Protein AF-0000000068768565 (afdb_homodimer)

Organism: NCBI:txid1432552

Sequence (164 aa):
MKFRTLRKKIRDNQKRVLLLDNLSDYIKPGMSVEAIQGIIASMKSDYEDRVDDYIIKNAELSKERRDISKKLKVMGEAKVEGMKFRTLRKKIRDNQKRVLLLDNLSDYIKPGMSVEAIQGIIASMKSDYEDRVDDYIIKNAELSKERRDISKKLKVMGEAKVEG

Solvent-accessible surface area (backbone atoms only — not comparable to full-atom values): 8876 Å² total; per-residue (Å²): 135,54,70,70,55,40,52,50,50,32,52,55,28,49,51,51,32,50,50,45,51,55,53,51,72,72,61,54,89,87,51,49,53,68,57,51,51,48,52,51,50,51,55,32,48,53,32,52,51,49,30,51,51,38,52,54,52,48,54,52,50,53,50,52,51,51,51,52,53,52,55,53,52,56,52,55,55,50,56,71,74,93,135,55,69,71,55,42,53,51,50,32,52,56,27,49,51,51,32,51,52,47,51,55,54,51,71,72,61,55,90,87,51,48,53,68,57,52,51,48,52,51,49,51,53,33,48,53,31,51,50,48,30,51,51,37,51,52,52,46,52,53,51,54,49,51,52,50,51,51,53,52,53,51,52,55,50,55,54,49,58,72,74,99

Foldseek 3Di:
DDPVVVVVVVVVVVVVVVVVVVLVVPDDPPDDPVVSVVSVVVVVVVVVVVVVVVVVVVVVVVVVVVVVVVVVVVVVVVVVVD/DDPVVVVVVVVVVVVVVVVVVVLVVPDDPPDDPVVSVVSVVVVVVVVVVVVVVVVVVVVVVVVVVVVVVVVVVVVVVVVVVD

Radius of gyration: 25.04 Å; Cα contacts (8 Å, |Δi|>4): 98; chains: 2; bounding box: 43×76×59 Å

Structure (mmCIF, N/CA/C/O backbone):
data_AF-0000000068768565-model_v1
#
loop_
_entity.id
_entity.type
_entity.pdbx_description
1 polymer 'UPF0265 protein YeeX'
#
loop_
_atom_site.group_PDB
_atom_site.id
_atom_site.type_symbol
_atom_site.label_atom_id
_atom_site.label_alt_id
_atom_site.label_comp_id
_atom_site.label_asym_id
_atom_site.label_entity_id
_atom_site.label_seq_id
_atom_site.pdbx_PDB_ins_code
_atom_site.Cartn_x
_atom_site.Cartn_y
_atom_site.Cartn_z
_atom_site.occupancy
_atom_site.B_iso_or_equiv
_atom_site.auth_seq_id
_atom_site.auth_comp_id
_atom_site.auth_asym_id
_atom_site.auth_atom_id
_atom_site.pdbx_PDB_model_num
ATOM 1 N N . MET A 1 1 ? -16.547 12.227 0.038 1 80.62 1 MET A N 1
ATOM 2 C CA . MET A 1 1 ? -15.148 11.945 0.355 1 80.62 1 MET A CA 1
ATOM 3 C C . MET A 1 1 ? -14.266 13.164 0.113 1 80.62 1 MET A C 1
ATOM 5 O O . MET A 1 1 ? -14.539 13.961 -0.789 1 80.62 1 MET A O 1
ATOM 9 N N . LYS A 1 2 ? -13.242 13.211 1.101 1 87.19 2 LYS A N 1
ATOM 10 C CA . LYS A 1 2 ? -12.406 14.398 0.985 1 87.19 2 LYS A CA 1
ATOM 11 C C . LYS A 1 2 ? -11.273 14.18 -0.01 1 87.19 2 LYS A C 1
ATOM 13 O O . LYS A 1 2 ? -10.914 13.031 -0.309 1 87.19 2 LYS A O 1
ATOM 18 N N . PHE A 1 3 ? -10.719 15.281 -0.595 1 90.56 3 PHE A N 1
ATOM 19 C CA . PHE A 1 3 ? -9.664 15.25 -1.604 1 90.56 3 PHE A CA 1
ATOM 20 C C . PHE A 1 3 ? -8.477 14.438 -1.12 1 90.56 3 PHE A C 1
ATOM 22 O O . PHE A 1 3 ? -7.969 13.578 -1.846 1 90.56 3 PHE A O 1
ATOM 29 N N . ARG A 1 4 ? -8.18 14.727 0.031 1 89.38 4 ARG A N 1
ATOM 30 C CA . ARG A 1 4 ? -6.992 14.07 0.569 1 89.38 4 ARG A CA 1
ATOM 31 C C . ARG A 1 4 ? -7.195 12.562 0.676 1 89.38 4 ARG A C 1
ATOM 33 O O . ARG A 1 4 ? -6.273 11.789 0.414 1 89.38 4 ARG A O 1
ATOM 40 N N . THR A 1 5 ? -8.367 12.172 0.976 1 94.06 5 THR A N 1
ATOM 41 C CA . THR A 1 5 ? -8.703 10.758 1.108 1 94.06 5 THR A CA 1
ATOM 42 C C . THR A 1 5 ? -8.688 10.07 -0.254 1 94.06 5 THR A C 1
ATOM 44 O O . THR A 1 5 ? -8.164 8.961 -0.39 1 94.06 5 THR A O 1
ATOM 47 N N . LEU A 1 6 ? -9.18 10.797 -1.235 1 96.12 6 LEU A N 1
ATOM 48 C CA . LEU A 1 6 ? -9.234 10.227 -2.576 1 96.12 6 LEU A CA 1
ATOM 49 C C . LEU A 1 6 ? -7.828 10.016 -3.133 1 96.12 6 LEU A C 1
ATOM 51 O O . LEU A 1 6 ? -7.531 8.961 -3.701 1 96.12 6 LEU A O 1
ATOM 55 N N . ARG A 1 7 ? -7.055 10.93 -2.893 1 95.5 7 ARG A N 1
ATOM 56 C CA . ARG A 1 7 ? -5.684 10.82 -3.389 1 95.5 7 ARG A CA 1
ATOM 57 C C . ARG A 1 7 ? -4.949 9.664 -2.723 1 95.5 7 ARG A C 1
ATOM 59 O O . ARG A 1 7 ? -4.211 8.93 -3.383 1 95.5 7 ARG A O 1
ATOM 66 N N . LYS A 1 8 ? -5.195 9.602 -1.462 1 95.12 8 LYS A N 1
ATOM 67 C CA . LYS A 1 8 ? -4.59 8.484 -0.75 1 95.12 8 LYS A CA 1
ATOM 68 C C . LYS A 1 8 ? -5.07 7.148 -1.309 1 95.12 8 LYS A C 1
ATOM 70 O O . LYS A 1 8 ? -4.277 6.223 -1.497 1 95.12 8 LYS A O 1
ATOM 75 N N . LYS A 1 9 ? -6.297 7.07 -1.632 1 96.44 9 LYS A N 1
ATOM 76 C CA . LYS A 1 9 ? -6.871 5.836 -2.16 1 96.44 9 LYS A CA 1
ATOM 77 C C . LYS A 1 9 ? -6.305 5.516 -3.539 1 96.44 9 LYS A C 1
ATOM 79 O O . LYS A 1 9 ? -6.012 4.355 -3.84 1 96.44 9 LYS A O 1
ATOM 84 N N . ILE A 1 10 ? -6.18 6.496 -4.336 1 97.69 10 ILE A N 1
ATOM 85 C CA . ILE A 1 10 ? -5.586 6.32 -5.656 1 97.69 10 ILE A CA 1
ATOM 86 C C . ILE A 1 10 ? -4.172 5.762 -5.516 1 97.69 10 ILE A C 1
ATOM 88 O O . ILE A 1 10 ? -3.836 4.738 -6.117 1 97.69 10 ILE A O 1
ATOM 92 N N . ARG A 1 11 ? -3.371 6.355 -4.746 1 96.31 11 ARG A N 1
ATOM 93 C CA . ARG A 1 11 ? -1.976 5.965 -4.582 1 96.31 11 ARG A CA 1
ATOM 94 C C . ARG A 1 11 ? -1.868 4.555 -4.008 1 96.31 11 ARG A C 1
ATOM 96 O O . ARG A 1 11 ? -1.04 3.758 -4.457 1 96.31 11 ARG A O 1
ATOM 103 N N . ASP A 1 12 ? -2.729 4.238 -3.041 1 96.88 12 ASP A N 1
ATOM 104 C CA . ASP A 1 12 ? -2.688 2.922 -2.41 1 96.88 12 ASP A CA 1
ATOM 105 C C . ASP A 1 12 ? -3 1.818 -3.418 1 96.88 12 ASP A C 1
ATOM 107 O O . ASP A 1 12 ? -2.33 0.784 -3.443 1 96.88 12 ASP A O 1
ATOM 111 N N . ASN A 1 13 ? -3.938 2.094 -4.234 1 98.12 13 ASN A N 1
ATOM 112 C CA . ASN A 1 13 ? -4.305 1.084 -5.219 1 98.12 13 ASN A CA 1
ATOM 113 C C . ASN A 1 13 ? -3.275 1 -6.344 1 98.12 13 ASN A C 1
ATOM 115 O O . ASN A 1 13 ? -3.025 -0.079 -6.883 1 98.12 13 ASN A O 1
ATOM 119 N N . GLN A 1 14 ? -2.709 2.164 -6.617 1 98.19 14 GLN A N 1
ATOM 120 C CA . GLN A 1 14 ? -1.622 2.156 -7.59 1 98.19 14 GLN A CA 1
ATOM 121 C C . GLN A 1 14 ? -0.44 1.331 -7.09 1 98.19 14 GLN A C 1
ATOM 123 O O . GLN A 1 14 ? 0.189 0.604 -7.859 1 98.19 14 GLN A O 1
ATOM 128 N N . LYS A 1 15 ? -0.172 1.386 -5.906 1 97.62 15 LYS A N 1
ATOM 129 C CA . LYS A 1 15 ? 0.91 0.601 -5.32 1 97.62 15 LYS A CA 1
ATOM 130 C C . LYS A 1 15 ? 0.596 -0.892 -5.371 1 97.62 15 LYS A C 1
ATOM 132 O O . LYS A 1 15 ? 1.493 -1.713 -5.574 1 97.62 15 LYS A O 1
ATOM 137 N N . ARG A 1 16 ? -0.663 -1.229 -5.148 1 98.56 16 ARG A N 1
ATOM 138 C CA . ARG A 1 16 ? -1.07 -2.627 -5.242 1 98.56 16 ARG A CA 1
ATOM 139 C C . ARG A 1 16 ? -0.913 -3.148 -6.668 1 98.56 16 ARG A C 1
ATOM 141 O O . ARG A 1 16 ? -0.426 -4.262 -6.875 1 98.56 16 ARG A O 1
ATOM 148 N N . VAL A 1 17 ? -1.307 -2.324 -7.629 1 98.62 17 VAL A N 1
ATOM 149 C CA . VAL A 1 17 ? -1.141 -2.674 -9.039 1 98.62 17 VAL A CA 1
ATOM 150 C C . VAL A 1 17 ? 0.333 -2.941 -9.328 1 98.62 17 VAL A C 1
ATOM 152 O O . VAL A 1 17 ? 0.679 -3.967 -9.922 1 98.62 17 VAL A O 1
ATOM 155 N N . LEU A 1 18 ? 1.155 -2.037 -8.883 1 98.25 18 LEU A N 1
ATOM 156 C CA . LEU A 1 18 ? 2.588 -2.156 -9.133 1 98.25 18 LEU A CA 1
ATOM 157 C C . LEU A 1 18 ? 3.145 -3.426 -8.5 1 98.25 18 LEU A C 1
ATOM 159 O O . LEU A 1 18 ? 3.969 -4.117 -9.102 1 98.25 18 LEU A O 1
ATOM 163 N N . LEU A 1 19 ? 2.734 -3.764 -7.309 1 98.5 19 LEU A N 1
ATOM 164 C CA . LEU A 1 19 ? 3.209 -4.965 -6.633 1 98.5 19 LEU A CA 1
ATOM 165 C C . LEU A 1 19 ? 2.83 -6.215 -7.418 1 98.5 19 LEU A C 1
ATOM 167 O O . LEU A 1 19 ? 3.658 -7.109 -7.605 1 98.5 19 LEU A O 1
ATOM 171 N N . LEU A 1 20 ? 1.639 -6.242 -7.871 1 98.5 20 LEU A N 1
ATOM 172 C CA . LEU A 1 20 ? 1.149 -7.395 -8.625 1 98.5 20 LEU A CA 1
ATOM 173 C C . LEU A 1 20 ? 1.868 -7.516 -9.961 1 98.5 20 LEU A C 1
ATOM 175 O O . LEU A 1 20 ? 2.156 -8.625 -10.414 1 98.5 20 LEU A O 1
ATOM 179 N N . ASP A 1 21 ? 2.18 -6.355 -10.547 1 97.62 21 ASP A N 1
ATOM 180 C CA . ASP A 1 21 ? 2.975 -6.355 -11.773 1 97.62 21 ASP A CA 1
ATOM 181 C C . ASP A 1 21 ? 4.359 -6.953 -11.523 1 97.62 21 ASP A C 1
ATOM 183 O O . ASP A 1 21 ? 4.82 -7.797 -12.297 1 97.62 21 ASP A O 1
ATOM 187 N N . ASN A 1 22 ? 4.973 -6.531 -10.531 1 97 22 ASN A N 1
ATOM 188 C CA . ASN A 1 22 ? 6.293 -7.035 -10.18 1 97 22 ASN A CA 1
ATOM 189 C C . ASN A 1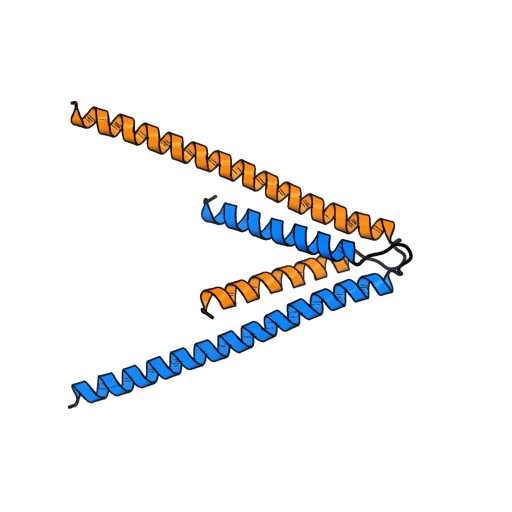 22 ? 6.27 -8.539 -9.922 1 97 22 ASN A C 1
ATOM 191 O O . ASN A 1 22 ? 7.145 -9.273 -10.398 1 97 22 ASN A O 1
ATOM 195 N N . LEU A 1 23 ? 5.281 -8.938 -9.18 1 97.75 23 LEU A N 1
ATOM 196 C CA . LEU A 1 23 ? 5.141 -10.359 -8.891 1 97.75 23 LEU A CA 1
ATOM 197 C C . LEU A 1 23 ? 4.988 -11.164 -10.18 1 97.75 23 LEU A C 1
ATOM 199 O O . LEU A 1 23 ? 5.633 -12.203 -10.352 1 97.75 23 LEU A O 1
ATOM 203 N N . SER A 1 24 ? 4.172 -10.688 -11.047 1 96.56 24 SER A N 1
ATOM 204 C CA . SER A 1 24 ? 3.912 -11.375 -12.312 1 96.56 24 SER A CA 1
ATOM 2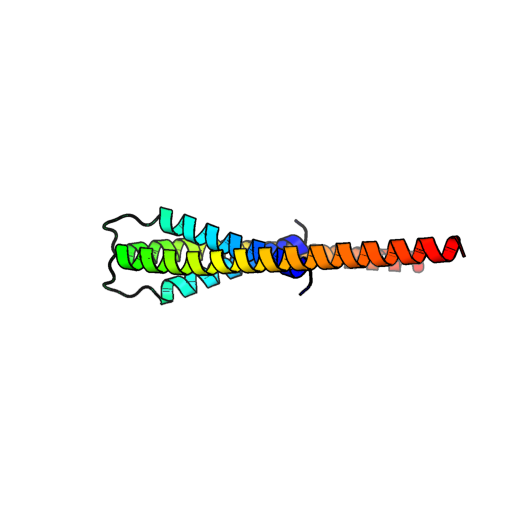05 C C . SER A 1 24 ? 5.188 -11.523 -13.133 1 96.56 24 SER A C 1
ATOM 207 O O . SER A 1 24 ? 5.355 -12.508 -13.859 1 96.56 24 SER A O 1
ATOM 209 N N . ASP A 1 25 ? 6.07 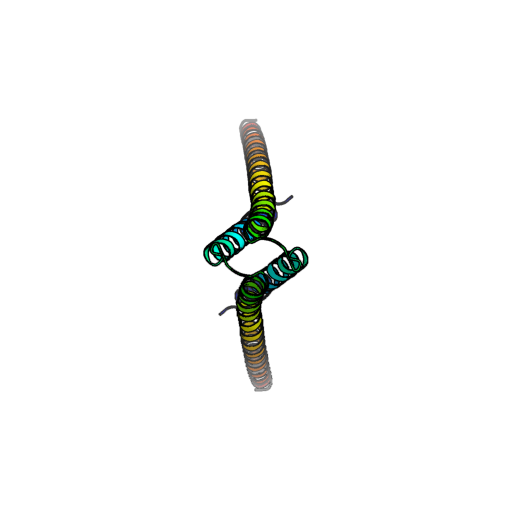-10.57 -13 1 95.62 25 ASP A N 1
ATOM 210 C CA . ASP A 1 25 ? 7.324 -10.586 -13.75 1 95.62 25 ASP A CA 1
ATOM 211 C C . ASP A 1 25 ? 8.227 -11.734 -13.289 1 95.62 25 ASP A C 1
ATOM 213 O O . ASP A 1 25 ? 9.094 -12.188 -14.031 1 95.62 25 ASP A O 1
ATOM 217 N N . TYR A 1 26 ? 8.008 -12.18 -12.094 1 96.19 26 TYR A N 1
ATOM 218 C CA . TYR A 1 26 ? 8.828 -13.25 -11.539 1 96.19 26 TYR A CA 1
ATOM 219 C C . TYR A 1 26 ? 8.281 -14.617 -11.938 1 96.19 26 TYR A C 1
ATOM 221 O O . TYR A 1 26 ? 8.984 -15.625 -11.836 1 96.19 26 TYR A O 1
ATOM 229 N N . ILE A 1 27 ? 7.09 -14.664 -12.367 1 95.5 27 ILE A N 1
ATOM 230 C CA . ILE A 1 27 ? 6.445 -15.938 -12.68 1 95.5 27 ILE A CA 1
ATOM 231 C C . ILE A 1 27 ? 6.641 -16.266 -14.164 1 95.5 27 ILE A C 1
ATOM 233 O O . ILE A 1 27 ? 6.195 -15.508 -15.031 1 95.5 27 ILE A O 1
ATOM 237 N N . LYS A 1 28 ? 7.262 -17.359 -14.422 1 94.81 28 LYS A N 1
ATOM 238 C CA . LYS A 1 28 ? 7.578 -17.781 -15.781 1 94.81 28 LYS A CA 1
ATOM 239 C C . LYS A 1 28 ? 6.863 -19.094 -16.125 1 94.81 28 LYS A C 1
ATOM 241 O O . LYS A 1 28 ? 6.535 -19.875 -15.242 1 94.81 28 LYS A O 1
ATOM 246 N N . PRO A 1 29 ? 6.625 -19.281 -17.359 1 93.5 29 PRO A N 1
ATOM 247 C CA . PRO A 1 29 ? 5.996 -20.547 -17.766 1 93.5 29 PRO A CA 1
ATOM 248 C C . PRO A 1 29 ? 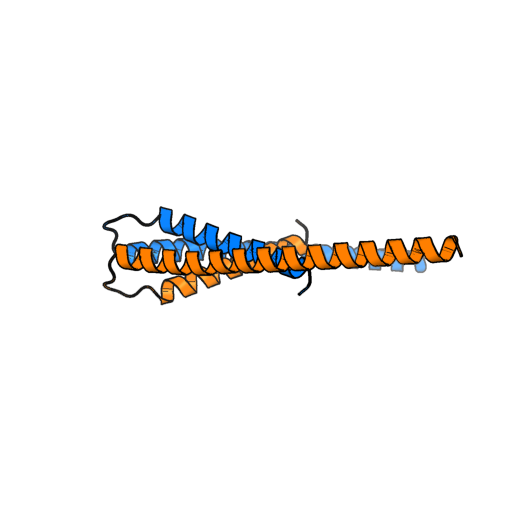6.777 -21.766 -17.297 1 93.5 29 PRO A C 1
ATOM 250 O O . PRO A 1 29 ? 8.008 -21.766 -17.297 1 93.5 29 PRO A O 1
ATOM 253 N N . GLY A 1 30 ? 6.078 -22.844 -16.906 1 92.19 30 GLY A N 1
ATOM 254 C CA . GLY A 1 30 ? 6.699 -24.094 -16.516 1 92.19 30 GLY A CA 1
ATOM 255 C C . GLY A 1 30 ? 7.008 -24.188 -15.031 1 92.19 30 GLY A C 1
ATOM 256 O O . GLY A 1 30 ? 7.438 -25.234 -14.539 1 92.19 30 GLY A O 1
ATOM 257 N N . MET A 1 31 ? 6.836 -23.125 -14.43 1 95.19 31 MET A N 1
ATOM 258 C CA . MET A 1 31 ? 7.086 -23.141 -12.992 1 95.19 31 MET A CA 1
ATOM 259 C C . MET A 1 31 ? 6.02 -23.953 -12.258 1 95.19 31 MET A C 1
ATOM 261 O O . MET A 1 31 ? 4.871 -24.016 -12.703 1 95.19 31 MET A O 1
ATOM 265 N N . SER A 1 32 ? 6.488 -24.609 -11.203 1 94 32 SER A N 1
ATOM 266 C CA . SER A 1 32 ? 5.539 -25.344 -10.367 1 94 32 SER A CA 1
ATOM 267 C C . SER A 1 32 ? 4.793 -24.391 -9.43 1 94 32 SER A C 1
ATOM 269 O O . SER A 1 32 ? 5.262 -23.297 -9.148 1 94 32 SER A O 1
ATOM 271 N N . VAL A 1 33 ? 3.666 -24.828 -8.969 1 95.69 33 VAL A N 1
ATOM 272 C CA . VAL A 1 33 ? 2.9 -24.062 -7.984 1 95.69 33 VAL A CA 1
ATOM 273 C C . VAL A 1 33 ? 3.75 -23.828 -6.742 1 95.69 33 VAL A C 1
ATOM 275 O O . VAL A 1 33 ? 3.713 -22.734 -6.156 1 95.69 33 VAL A O 1
ATOM 278 N N . GLU A 1 34 ? 4.461 -24.859 -6.391 1 95.5 34 GLU A N 1
ATOM 279 C CA .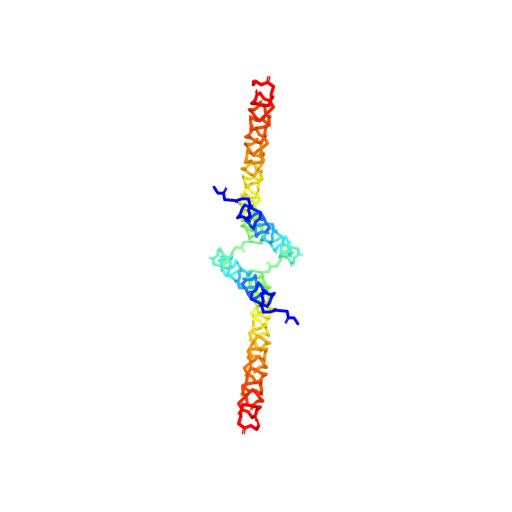 GLU A 1 34 ? 5.32 -24.75 -5.215 1 95.5 34 GLU A CA 1
ATOM 280 C C . GLU A 1 34 ? 6.371 -23.656 -5.402 1 95.5 34 GLU A C 1
ATOM 282 O O . GLU A 1 34 ? 6.656 -22.906 -4.469 1 95.5 34 GLU A O 1
ATOM 287 N N . ALA A 1 35 ? 6.941 -23.625 -6.535 1 95.88 35 ALA A N 1
ATOM 288 C CA . ALA A 1 35 ? 7.934 -22.594 -6.832 1 95.88 35 ALA A CA 1
ATOM 289 C C . ALA A 1 35 ? 7.32 -21.203 -6.77 1 95.88 35 ALA A C 1
ATOM 291 O O . ALA A 1 35 ? 7.93 -20.266 -6.234 1 95.88 35 ALA A O 1
ATOM 292 N N . ILE A 1 36 ? 6.16 -21.047 -7.27 1 97.12 36 ILE A N 1
ATOM 293 C CA . ILE A 1 36 ? 5.461 -19.766 -7.297 1 97.12 36 ILE A CA 1
ATOM 294 C C . ILE A 1 36 ? 5.105 -19.344 -5.871 1 97.12 36 ILE A C 1
ATOM 296 O O . ILE A 1 36 ? 5.301 -18.188 -5.492 1 97.12 36 ILE A O 1
ATOM 300 N N . GLN A 1 37 ? 4.633 -20.25 -5.074 1 96.44 37 GLN A N 1
ATOM 301 C CA . GLN A 1 37 ? 4.336 -19.953 -3.676 1 96.44 37 GLN A CA 1
ATOM 302 C C . GLN A 1 37 ? 5.594 -19.531 -2.924 1 96.44 37 GLN A C 1
ATOM 304 O O . GLN A 1 37 ? 5.531 -18.688 -2.029 1 96.44 37 GLN A O 1
ATOM 309 N N . GLY A 1 38 ? 6.68 -20.141 -3.295 1 96.88 38 GLY A N 1
ATOM 310 C CA . GLY A 1 38 ? 7.949 -19.734 -2.709 1 96.88 38 GLY A CA 1
ATOM 311 C C . GLY A 1 38 ? 8.32 -18.297 -3.025 1 96.88 38 GLY A C 1
ATOM 312 O O . GLY A 1 38 ? 8.844 -17.578 -2.166 1 96.88 38 GLY A O 1
ATOM 313 N N . ILE A 1 39 ? 8.078 -17.891 -4.258 1 97.81 39 ILE A N 1
ATOM 314 C CA . ILE A 1 39 ? 8.344 -16.516 -4.676 1 97.81 39 ILE A CA 1
ATOM 315 C C . ILE A 1 39 ? 7.469 -15.555 -3.877 1 97.81 39 ILE A C 1
ATOM 317 O O . ILE A 1 39 ? 7.961 -14.555 -3.348 1 97.81 39 ILE A O 1
ATOM 321 N N . ILE A 1 40 ? 6.195 -15.836 -3.736 1 98.12 40 ILE A N 1
ATOM 322 C CA . ILE A 1 40 ? 5.266 -15 -2.98 1 98.12 40 ILE A CA 1
ATOM 323 C C . ILE A 1 40 ? 5.719 -14.914 -1.523 1 98.12 40 ILE A C 1
ATOM 325 O O . ILE A 1 40 ? 5.754 -13.828 -0.94 1 98.12 40 ILE A O 1
ATOM 329 N N . ALA A 1 41 ? 6.109 -16.078 -0.978 1 97.94 41 ALA A N 1
ATOM 330 C CA . ALA A 1 41 ? 6.562 -16.125 0.409 1 97.94 41 ALA A CA 1
ATOM 331 C C . ALA A 1 41 ? 7.828 -15.289 0.604 1 97.94 41 ALA A C 1
ATOM 333 O O . ALA A 1 41 ? 7.98 -14.617 1.623 1 97.94 41 ALA A O 1
ATOM 334 N N . SER A 1 42 ? 8.711 -15.414 -0.345 1 98 42 SER A N 1
ATOM 335 C CA . SER A 1 42 ? 9.953 -14.648 -0.278 1 98 42 SER A CA 1
ATOM 336 C C . SER A 1 42 ? 9.68 -13.148 -0.33 1 98 42 SER A C 1
ATOM 338 O O . SER A 1 42 ? 10.258 -12.383 0.445 1 98 42 SER A O 1
ATOM 340 N N . MET A 1 43 ? 8.805 -12.758 -1.21 1 97.75 43 MET A N 1
ATOM 341 C CA . MET A 1 43 ? 8.438 -11.352 -1.31 1 97.75 43 MET A CA 1
ATOM 342 C C . MET A 1 43 ? 7.758 -10.875 -0.03 1 97.75 43 MET A C 1
ATOM 344 O O . MET A 1 43 ? 8.07 -9.797 0.48 1 97.75 43 MET A O 1
ATOM 348 N N . LYS A 1 44 ? 6.895 -11.672 0.5 1 98.5 44 LYS A N 1
ATOM 349 C CA . LYS A 1 44 ? 6.234 -11.367 1.767 1 98.5 44 LYS A CA 1
ATOM 350 C C . LYS A 1 44 ? 7.254 -11.188 2.889 1 98.5 44 LYS A C 1
ATOM 352 O O . LYS A 1 44 ? 7.184 -10.227 3.652 1 98.5 44 LYS A O 1
ATOM 357 N N . SER A 1 45 ? 8.188 -12.086 2.92 1 98.56 45 SER A N 1
ATOM 358 C CA . SER A 1 45 ? 9.219 -12.047 3.955 1 98.56 45 SER A CA 1
ATOM 359 C C . SER A 1 45 ? 10.031 -10.758 3.881 1 98.56 45 SER A C 1
ATOM 361 O O . SER A 1 45 ? 10.375 -10.18 4.91 1 98.56 45 SER A O 1
ATOM 363 N N . ASP A 1 46 ? 10.312 -10.328 2.711 1 98.38 46 ASP A N 1
ATOM 364 C CA . ASP A 1 46 ? 11.047 -9.078 2.521 1 98.38 46 ASP A CA 1
ATOM 365 C C . ASP A 1 46 ? 10.289 -7.898 3.121 1 98.38 46 ASP A C 1
ATOM 367 O O . ASP A 1 46 ? 10.875 -7.062 3.807 1 98.38 46 ASP A O 1
ATOM 371 N N . TYR A 1 47 ? 9.055 -7.871 2.877 1 98.62 47 TYR A N 1
ATOM 372 C CA . TYR A 1 47 ? 8.258 -6.766 3.402 1 98.62 47 TYR A CA 1
ATOM 373 C C . TYR A 1 47 ? 8.086 -6.887 4.914 1 98.62 47 TYR A C 1
ATOM 375 O O . TYR A 1 47 ? 8.078 -5.879 5.625 1 98.62 47 TYR A O 1
ATOM 383 N N . GLU A 1 48 ? 7.961 -8.062 5.449 1 98.69 48 GLU A N 1
ATOM 384 C CA . GLU A 1 48 ? 7.883 -8.266 6.895 1 98.69 48 GLU A CA 1
ATOM 385 C C . GLU A 1 48 ? 9.164 -7.812 7.586 1 98.69 48 GLU A C 1
ATOM 387 O O . GLU A 1 48 ? 9.117 -7.188 8.648 1 98.69 48 GLU A O 1
ATOM 392 N N . ASP A 1 49 ? 10.242 -8.102 6.984 1 98.69 49 ASP A N 1
ATOM 393 C CA . ASP A 1 49 ? 11.531 -7.668 7.523 1 98.69 49 ASP A CA 1
ATOM 394 C C . ASP A 1 49 ? 11.625 -6.145 7.551 1 98.69 49 ASP A C 1
ATOM 396 O O . ASP A 1 49 ? 12.156 -5.57 8.508 1 98.69 49 ASP A O 1
ATOM 400 N N . ARG A 1 50 ? 11.156 -5.516 6.543 1 98.31 50 ARG A N 1
ATOM 401 C CA . ARG A 1 50 ? 11.156 -4.055 6.496 1 98.31 50 ARG A CA 1
ATOM 402 C C . ARG A 1 50 ? 10.266 -3.473 7.59 1 98.31 50 ARG A C 1
ATOM 404 O O . ARG A 1 50 ? 10.633 -2.484 8.234 1 98.31 50 ARG A O 1
ATOM 411 N N . VAL A 1 51 ? 9.109 -4.129 7.762 1 98.44 51 VAL A N 1
ATOM 412 C CA . VAL A 1 51 ? 8.211 -3.697 8.836 1 98.44 51 VAL A CA 1
ATOM 413 C C . VAL A 1 51 ? 8.945 -3.746 10.172 1 98.44 51 VAL A C 1
ATOM 415 O O . VAL A 1 51 ? 8.93 -2.775 10.93 1 98.44 51 VAL A O 1
ATOM 418 N N . ASP A 1 52 ? 9.641 -4.777 10.406 1 98.56 52 ASP A N 1
ATOM 419 C CA . ASP A 1 52 ? 10.375 -4.945 11.656 1 98.56 52 ASP A CA 1
ATOM 420 C C . ASP A 1 52 ? 11.461 -3.883 11.797 1 98.56 52 ASP A C 1
ATOM 422 O O . ASP A 1 52 ? 11.617 -3.285 12.859 1 98.56 52 ASP A O 1
ATOM 426 N N . ASP A 1 53 ? 12.109 -3.664 10.719 1 98.06 53 ASP A N 1
ATOM 427 C CA . ASP A 1 53 ? 13.164 -2.658 10.719 1 98.06 53 ASP A CA 1
ATOM 428 C C . ASP A 1 53 ? 12.609 -1.277 11.062 1 98.06 53 ASP A C 1
ATOM 430 O O . ASP A 1 53 ? 13.203 -0.547 11.859 1 98.06 53 ASP A O 1
ATOM 434 N N . TYR A 1 54 ? 11.531 -0.958 10.516 1 97.94 54 TYR A N 1
ATOM 435 C CA . TYR A 1 54 ? 10.961 0.36 10.766 1 97.94 54 TYR A CA 1
ATOM 436 C C . TYR A 1 54 ? 10.422 0.459 12.188 1 97.94 54 TYR A C 1
ATOM 438 O O . TYR A 1 54 ? 10.461 1.528 12.797 1 97.94 54 TYR A O 1
ATOM 446 N N . ILE A 1 55 ? 9.898 -0.589 12.672 1 97.88 55 ILE A N 1
ATOM 447 C CA . ILE A 1 55 ? 9.406 -0.594 14.047 1 97.88 55 ILE A CA 1
ATOM 448 C C . ILE A 1 55 ? 10.562 -0.332 15.008 1 97.88 55 ILE A C 1
ATOM 450 O O . ILE A 1 55 ? 10.422 0.452 15.953 1 97.88 55 ILE A O 1
ATOM 454 N N . ILE A 1 56 ? 11.656 -0.984 14.719 1 97.94 56 ILE A N 1
ATOM 455 C CA . ILE A 1 56 ? 12.836 -0.818 15.562 1 97.94 56 ILE A CA 1
ATOM 456 C C . ILE A 1 56 ? 13.32 0.627 15.492 1 97.94 56 ILE A C 1
ATOM 458 O O . ILE A 1 56 ? 13.609 1.243 16.516 1 97.94 56 ILE A O 1
ATOM 462 N N . LYS A 1 57 ? 13.383 1.198 14.32 1 96.81 57 LYS A N 1
ATOM 463 C CA . LYS A 1 57 ? 13.812 2.584 14.148 1 96.81 57 LYS A CA 1
ATOM 464 C C . LYS A 1 57 ? 12.859 3.545 14.852 1 96.81 57 LYS A C 1
ATOM 466 O O . LYS A 1 57 ? 13.297 4.52 15.461 1 96.81 57 LYS A O 1
ATOM 471 N N . ASN A 1 58 ? 11.633 3.281 14.766 1 93.88 58 ASN A N 1
ATOM 472 C CA . ASN A 1 58 ? 10.617 4.094 15.438 1 93.88 58 ASN A CA 1
ATOM 473 C C . ASN A 1 58 ? 10.805 4.082 16.953 1 93.88 58 ASN A C 1
ATOM 475 O O . ASN A 1 58 ? 10.648 5.113 17.609 1 93.88 58 ASN A O 1
ATOM 479 N N . ALA A 1 59 ? 11.016 2.93 17.5 1 95.5 59 ALA A N 1
ATOM 480 C CA . ALA A 1 59 ? 11.219 2.789 18.938 1 95.5 59 ALA A CA 1
ATOM 481 C C . ALA A 1 59 ? 12.453 3.559 19.391 1 95.5 59 ALA A C 1
ATOM 483 O O . ALA A 1 59 ? 12.453 4.184 20.453 1 95.5 59 ALA A O 1
ATOM 484 N N . GLU A 1 60 ? 13.477 3.488 18.547 1 95.06 60 GLU A N 1
ATOM 485 C CA . GLU A 1 60 ? 14.695 4.234 18.844 1 95.06 60 GLU A CA 1
ATOM 486 C C . GLU A 1 60 ? 14.438 5.738 18.828 1 95.06 60 GLU A C 1
ATOM 488 O O . GLU A 1 60 ? 14.914 6.469 19.688 1 95.06 60 GLU A O 1
ATOM 493 N N . LEU A 1 61 ? 13.75 6.164 17.906 1 94.25 61 LEU A N 1
ATOM 494 C CA . LEU A 1 61 ? 13.406 7.578 17.797 1 94.25 61 LEU A CA 1
ATOM 495 C C . LEU A 1 61 ? 12.523 8.023 18.969 1 94.25 61 LEU A C 1
ATOM 497 O O . LEU A 1 61 ? 12.703 9.117 19.5 1 94.25 61 LEU A O 1
ATOM 501 N N . SER A 1 62 ? 11.578 7.281 19.312 1 93.62 62 SER A N 1
ATOM 502 C CA . SER A 1 62 ? 10.703 7.551 20.453 1 93.62 62 SER A CA 1
ATOM 503 C C . SER A 1 62 ? 11.5 7.695 21.734 1 93.62 62 SER A C 1
ATOM 505 O O . SER A 1 62 ? 11.234 8.594 22.547 1 93.62 62 SER A O 1
ATOM 507 N N . LYS A 1 63 ? 12.508 6.848 21.922 1 94.5 63 LYS A N 1
ATOM 508 C CA . LYS A 1 63 ? 13.391 6.906 23.078 1 94.5 63 LYS A CA 1
ATOM 509 C C . LYS A 1 63 ? 14.203 8.195 23.078 1 94.5 63 LYS A C 1
ATOM 511 O O . LYS A 1 63 ? 14.344 8.844 24.125 1 94.5 63 LYS A O 1
ATOM 516 N N . GLU A 1 64 ? 14.703 8.492 21.953 1 93.56 64 GLU A N 1
ATOM 517 C CA . GLU A 1 64 ? 15.484 9.719 21.812 1 93.56 64 GLU A CA 1
ATOM 518 C C . GLU A 1 64 ? 14.648 10.938 22.219 1 93.56 64 GLU A C 1
ATOM 520 O O . GLU A 1 64 ? 15.141 11.828 22.906 1 93.56 64 GLU A O 1
ATOM 525 N N . ARG A 1 65 ? 13.43 10.977 21.797 1 93.56 65 ARG A N 1
ATOM 526 C CA . ARG A 1 65 ? 12.531 12.094 22.094 1 93.56 65 ARG A CA 1
ATOM 527 C C . ARG A 1 65 ? 12.242 12.188 23.578 1 93.56 65 ARG A C 1
ATOM 529 O O . ARG A 1 65 ? 12.219 13.281 24.141 1 93.56 65 ARG A O 1
ATOM 536 N N . ARG A 1 66 ? 12.039 11.078 24.203 1 94.62 66 ARG A N 1
ATOM 537 C CA . ARG A 1 66 ? 11.789 11.031 25.641 1 94.62 66 ARG A CA 1
ATOM 538 C C . ARG A 1 66 ? 13 11.531 26.422 1 94.62 66 ARG A C 1
ATOM 540 O O . ARG A 1 66 ? 12.859 12.297 27.375 1 94.62 66 ARG A O 1
ATOM 547 N N . ASP A 1 67 ? 14.227 11.102 25.938 1 94.12 67 ASP A N 1
ATOM 548 C CA . ASP A 1 67 ? 15.453 11.508 26.609 1 94.12 67 ASP A CA 1
ATOM 549 C C . ASP A 1 67 ? 15.68 13.008 26.484 1 94.12 67 ASP A C 1
ATOM 551 O O . ASP A 1 67 ? 16.109 13.656 27.453 1 94.12 67 ASP A O 1
ATOM 555 N N . ILE A 1 68 ? 15.438 13.523 25.391 1 93.19 68 ILE A N 1
ATOM 556 C CA . ILE A 1 68 ? 15.586 14.953 25.156 1 93.19 68 ILE A CA 1
ATOM 557 C C . ILE A 1 68 ? 14.578 15.719 26.016 1 93.19 68 ILE A C 1
ATOM 559 O O . ILE A 1 68 ? 14.922 16.734 26.609 1 93.19 68 ILE A O 1
ATOM 563 N N . SER A 1 69 ? 13.289 15.156 26.031 1 92.81 69 SER A N 1
ATOM 564 C CA . SER A 1 69 ? 12.25 15.773 26.844 1 92.81 69 SER A CA 1
ATOM 565 C C . SER A 1 69 ? 12.641 15.812 28.328 1 92.81 69 SER A C 1
ATOM 567 O O . SER A 1 69 ? 12.406 16.812 29 1 92.81 69 SER A O 1
ATOM 569 N N . LYS A 1 70 ? 13.312 14.742 28.906 1 93.5 70 LYS A N 1
ATOM 570 C CA . LYS A 1 70 ? 13.781 14.656 30.297 1 93.5 70 LYS A CA 1
ATOM 571 C C . LYS A 1 70 ? 14.891 15.672 30.547 1 93.5 70 LYS A C 1
ATOM 573 O O . LYS A 1 70 ? 14.906 16.328 31.594 1 93.5 70 LYS A O 1
ATOM 578 N N . LYS A 1 71 ? 15.781 15.773 29.625 1 91.81 71 LYS A N 1
ATOM 579 C CA . LYS A 1 71 ? 16.906 16.688 29.781 1 91.81 71 LYS A CA 1
ATOM 580 C C . LYS A 1 71 ? 16.422 18.141 29.812 1 91.81 71 LYS A C 1
ATOM 582 O O . LYS A 1 71 ? 16.906 18.938 30.609 1 91.81 71 LYS A O 1
ATOM 587 N N . LEU A 1 72 ? 15.422 18.484 29 1 90.06 72 LEU A N 1
ATOM 588 C CA . LEU A 1 72 ? 14.867 19.844 28.938 1 90.06 72 LEU A CA 1
ATOM 589 C C . LEU A 1 72 ? 14.109 20.156 30.219 1 90.06 72 LEU A C 1
ATOM 591 O O . LEU A 1 72 ? 14.188 21.281 30.734 1 90.06 72 LEU A O 1
ATOM 595 N N . LYS A 1 73 ? 13.391 19.172 30.828 1 90 73 LYS A N 1
ATOM 596 C CA . LYS A 1 73 ? 12.672 19.344 32.094 1 90 73 LYS A CA 1
ATOM 597 C C . LYS A 1 73 ? 13.633 19.578 33.25 1 90 73 LYS A C 1
ATOM 599 O O . LYS A 1 73 ? 13.391 20.422 34.094 1 90 73 LYS A O 1
ATOM 604 N N . VAL A 1 74 ? 14.797 18.891 33.281 1 87.62 74 VAL A N 1
ATOM 605 C CA . VAL A 1 74 ? 15.797 19.016 34.344 1 87.62 74 VAL A CA 1
ATOM 606 C C . VAL A 1 74 ? 16.453 20.391 34.25 1 87.62 74 VAL A C 1
ATOM 608 O O . VAL A 1 74 ? 16.688 21.031 35.281 1 87.62 74 VAL A O 1
ATOM 611 N N . MET A 1 75 ? 16.625 20.875 33.062 1 85.06 75 MET A N 1
ATOM 612 C CA . MET A 1 75 ? 17.25 22.188 32.875 1 85.06 75 MET A CA 1
ATOM 613 C C . MET A 1 75 ? 16.297 23.312 33.25 1 85.06 75 MET A C 1
ATOM 615 O O . MET A 1 75 ? 16.703 24.312 33.844 1 85.06 75 MET A O 1
ATOM 619 N N . GLY A 1 76 ? 15.039 23.109 32.844 1 80.94 76 GLY A N 1
ATOM 620 C CA . GLY A 1 76 ? 14.055 24.125 33.219 1 80.94 76 GLY A CA 1
ATOM 621 C C . GLY A 1 76 ? 13.812 24.219 34.688 1 80.94 76 GLY A C 1
ATOM 622 O O . GLY A 1 76 ? 13.602 25.312 35.219 1 80.94 76 GLY A O 1
ATOM 623 N N . GLU A 1 77 ? 13.859 23.156 35.406 1 79.94 77 GLU A N 1
ATOM 624 C CA . GLU A 1 77 ? 13.695 23.156 36.875 1 79.94 77 GLU A CA 1
ATOM 625 C C . GLU A 1 77 ? 14.922 23.734 37.562 1 79.94 77 GLU A C 1
ATOM 627 O O . GLU A 1 77 ? 14.805 24.375 38.594 1 79.94 77 GLU A O 1
ATOM 632 N N . ALA A 1 78 ? 16.031 23.625 37.062 1 75.88 78 ALA A N 1
ATOM 633 C CA . ALA A 1 78 ? 17.25 24.172 37.625 1 75.88 78 ALA A CA 1
ATOM 634 C C . ALA A 1 78 ? 17.281 25.688 37.5 1 75.88 78 ALA A C 1
ATOM 636 O O . ALA A 1 78 ? 17.828 26.391 38.344 1 75.88 78 ALA A O 1
ATOM 637 N N . LYS A 1 79 ? 16.766 26.188 36.531 1 76 79 LYS A N 1
ATOM 638 C CA . LYS A 1 79 ? 16.781 27.625 36.281 1 76 79 LYS A CA 1
ATOM 639 C C . LYS A 1 79 ? 15.812 28.359 37.219 1 76 79 LYS A C 1
ATOM 641 O O . LYS A 1 79 ? 16.062 29.5 37.594 1 76 79 LYS A O 1
ATOM 646 N N . VAL A 1 80 ? 14.734 27.734 37.594 1 76.25 80 VAL A N 1
ATOM 647 C CA . VAL A 1 80 ? 13.773 28.391 38.469 1 76.25 80 VAL A CA 1
ATOM 648 C C . VAL A 1 80 ? 14.289 28.375 39.906 1 76.25 80 VAL A C 1
ATOM 650 O O . VAL A 1 80 ? 13.93 29.25 40.719 1 76.25 80 VAL A O 1
ATOM 653 N N . GLU A 1 81 ? 14.969 27.344 40.156 1 69.69 81 GLU A N 1
ATOM 654 C CA . GLU A 1 81 ? 15.461 27.281 41.5 1 69.69 81 GLU A CA 1
ATOM 655 C C . GLU A 1 81 ? 16.734 28.109 41.688 1 69.69 81 GLU A C 1
ATOM 657 O O . GLU A 1 81 ? 17.125 28.453 42.812 1 69.69 81 GLU A O 1
ATOM 662 N N . GLY A 1 82 ? 17.359 28.422 40.625 1 55.31 82 GLY A N 1
ATOM 663 C CA . GLY A 1 82 ? 18.5 29.312 40.781 1 55.31 82 GLY A CA 1
ATOM 664 C C . GLY A 1 82 ? 18.172 30.766 40.5 1 55.31 82 GLY A C 1
ATOM 665 O O . GLY A 1 82 ? 17.141 31.062 39.906 1 55.31 82 GLY A O 1
ATOM 666 N N . MET B 1 1 ? 14.992 10.023 10 1 80.12 1 MET B N 1
ATOM 667 C CA . MET B 1 1 ? 13.633 9.898 9.492 1 80.12 1 MET B CA 1
ATOM 668 C C . MET B 1 1 ? 12.617 10.352 10.539 1 80.12 1 MET B C 1
ATOM 670 O O . MET B 1 1 ? 12.836 10.18 11.742 1 80.12 1 MET B O 1
ATOM 674 N N . LYS B 1 2 ? 11.531 10.992 9.891 1 87.06 2 LYS B N 1
ATOM 675 C CA . LYS B 1 2 ? 10.555 11.531 10.836 1 87.06 2 LYS B CA 1
ATOM 676 C C . LYS B 1 2 ? 9.523 10.469 11.227 1 87.06 2 LYS B C 1
ATOM 678 O O . LYS B 1 2 ? 9.336 9.492 10.508 1 87.06 2 LYS B O 1
ATOM 683 N N . PHE B 1 3 ? 8.875 10.641 12.422 1 90.25 3 PHE B N 1
ATOM 684 C CA . PHE B 1 3 ? 7.902 9.703 12.977 1 90.25 3 PHE B CA 1
ATOM 685 C C . PHE B 1 3 ? 6.793 9.414 11.969 1 90.25 3 PHE B C 1
ATOM 687 O O . PHE B 1 3 ? 6.453 8.258 11.727 1 90.25 3 PHE B O 1
ATOM 694 N N . ARG B 1 4 ? 6.406 10.461 11.438 1 89.31 4 ARG B N 1
ATOM 695 C CA . ARG B 1 4 ? 5.273 10.312 10.523 1 89.31 4 ARG B CA 1
ATOM 696 C C . ARG B 1 4 ? 5.656 9.492 9.305 1 89.31 4 ARG B C 1
ATOM 698 O O . ARG B 1 4 ? 4.859 8.688 8.812 1 89.31 4 ARG B O 1
ATOM 705 N N . THR B 1 5 ? 6.852 9.594 8.875 1 93.94 5 THR B N 1
ATOM 706 C CA . THR B 1 5 ? 7.348 8.859 7.719 1 93.94 5 THR B CA 1
ATOM 707 C C . THR B 1 5 ? 7.508 7.379 8.047 1 93.94 5 THR B C 1
ATOM 709 O O . THR B 1 5 ? 7.137 6.516 7.25 1 93.94 5 THR B O 1
ATOM 712 N N . LEU B 1 6 ? 7.973 7.145 9.266 1 96 6 LEU B N 1
ATOM 713 C CA . LEU B 1 6 ? 8.188 5.762 9.664 1 96 6 LEU B CA 1
ATOM 714 C C . LEU B 1 6 ? 6.859 5.02 9.781 1 96 6 LEU B C 1
ATOM 716 O O . LEU B 1 6 ? 6.73 3.887 9.305 1 96 6 LEU B O 1
ATOM 720 N N . ARG B 1 7 ? 5.961 5.656 10.289 1 95.44 7 ARG B N 1
ATOM 721 C CA . ARG B 1 7 ? 4.652 5.031 10.445 1 95.44 7 ARG B CA 1
ATOM 722 C C . ARG B 1 7 ? 4.027 4.734 9.086 1 95.44 7 ARG B C 1
ATOM 724 O O . ARG B 1 7 ? 3.428 3.676 8.891 1 95.44 7 ARG B O 1
ATOM 731 N N . LYS B 1 8 ? 4.199 5.703 8.25 1 95 8 LYS B N 1
ATOM 732 C CA . LYS B 1 8 ? 3.693 5.484 6.902 1 95 8 LYS B CA 1
ATOM 733 C C . LYS B 1 8 ? 4.375 4.285 6.25 1 95 8 LYS B C 1
ATOM 735 O O . LYS B 1 8 ? 3.715 3.463 5.609 1 95 8 LYS B O 1
ATOM 740 N N . LYS B 1 9 ? 5.613 4.145 6.457 1 96.38 9 LYS B N 1
ATOM 741 C CA . LYS B 1 9 ? 6.367 3.043 5.867 1 96.38 9 LYS B CA 1
ATOM 742 C C . LYS B 1 9 ? 5.938 1.703 6.457 1 96.38 9 LYS B C 1
ATOM 744 O O . LYS B 1 9 ? 5.816 0.712 5.7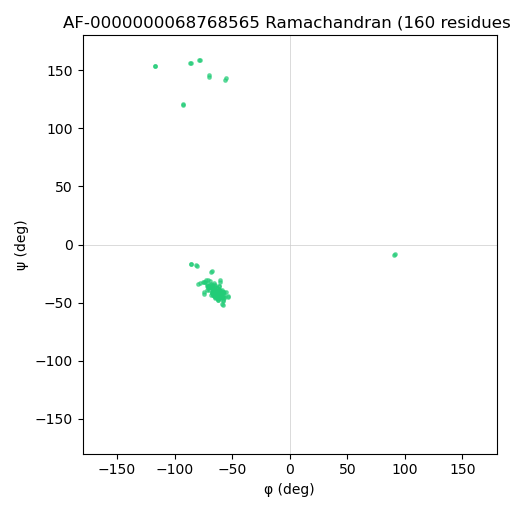34 1 96.38 9 LYS B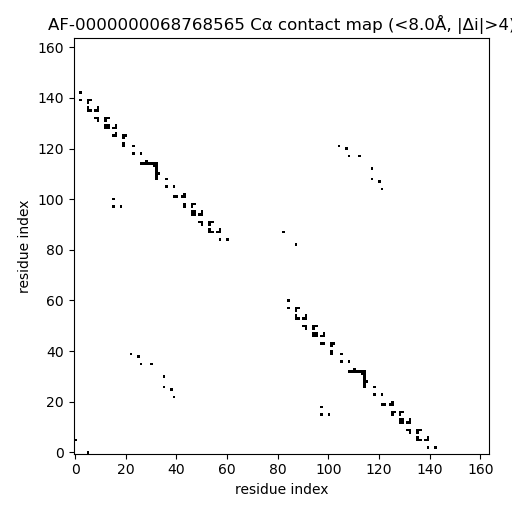 O 1
ATOM 749 N N . ILE B 1 10 ? 5.746 1.705 7.715 1 97.69 10 ILE B N 1
ATOM 750 C CA . ILE B 1 10 ? 5.262 0.499 8.375 1 97.69 10 ILE B CA 1
ATOM 751 C C . ILE B 1 10 ? 3.922 0.081 7.777 1 97.69 10 ILE B C 1
ATOM 753 O O . ILE B 1 10 ? 3.758 -1.063 7.348 1 97.69 10 ILE B O 1
ATOM 757 N N . ARG B 1 11 ? 3 0.939 7.695 1 96.25 11 ARG B N 1
ATOM 758 C CA . ARG B 1 11 ? 1.658 0.644 7.203 1 96.25 11 ARG B CA 1
ATOM 759 C C . ARG B 1 11 ? 1.696 0.195 5.746 1 96.25 11 ARG B C 1
ATOM 761 O O . ARG B 1 11 ? 1.005 -0.752 5.363 1 96.25 11 ARG B O 1
ATOM 768 N N . ASP B 1 12 ? 2.531 0.845 4.945 1 96.88 12 ASP B N 1
ATOM 769 C CA . ASP B 1 12 ? 2.619 0.507 3.525 1 96.88 12 ASP B CA 1
ATOM 770 C C . ASP B 1 12 ? 3.133 -0.917 3.332 1 96.88 12 ASP B C 1
ATOM 772 O O . ASP B 1 12 ? 2.604 -1.666 2.506 1 96.88 12 ASP B O 1
ATOM 776 N N . ASN B 1 13 ? 4.074 -1.252 4.109 1 98.12 13 ASN B N 1
ATOM 777 C CA . ASN B 1 13 ? 4.621 -2.596 3.977 1 98.12 13 ASN B CA 1
ATOM 778 C C . ASN B 1 13 ? 3.682 -3.646 4.559 1 98.12 13 ASN B C 1
ATOM 780 O O . ASN B 1 13 ? 3.604 -4.766 4.047 1 98.12 13 ASN B O 1
ATOM 784 N N . GLN B 1 14 ? 2.996 -3.189 5.598 1 98.19 14 GLN B N 1
ATOM 785 C CA . GLN B 1 14 ? 1.98 -4.086 6.137 1 98.19 14 GLN B CA 1
ATOM 786 C C . GLN B 1 14 ? 0.884 -4.359 5.113 1 98.19 14 GLN B C 1
ATOM 788 O O . GLN B 1 14 ? 0.399 -5.488 5.004 1 98.19 14 GLN B O 1
ATOM 793 N N . LYS B 1 15 ? 0.53 -3.459 4.391 1 97.69 15 LYS B N 1
ATOM 794 C CA . LYS B 1 15 ? -0.475 -3.633 3.346 1 97.69 15 LYS B CA 1
ATOM 795 C C . LYS B 1 15 ? 0.03 -4.562 2.246 1 97.69 15 LYS B C 1
ATOM 797 O O . LYS B 1 15 ? -0.74 -5.348 1.688 1 97.69 15 LYS B O 1
ATOM 802 N N . ARG B 1 16 ? 1.311 -4.438 1.918 1 98.56 16 ARG B N 1
ATOM 803 C CA . ARG B 1 16 ? 1.897 -5.328 0.924 1 98.56 16 ARG B CA 1
ATOM 804 C C . ARG B 1 16 ? 1.892 -6.773 1.414 1 98.56 16 ARG B C 1
ATOM 806 O O . ARG B 1 16 ? 1.562 -7.688 0.658 1 98.56 16 ARG B O 1
ATOM 813 N N . VAL B 1 17 ? 2.23 -6.945 2.691 1 98.62 17 VAL B N 1
ATOM 814 C CA . VAL B 1 17 ? 2.193 -8.273 3.301 1 98.62 17 VAL B CA 1
ATOM 815 C C . VAL B 1 17 ? 0.785 -8.852 3.191 1 98.62 17 VAL B C 1
ATOM 817 O O . VAL B 1 17 ? 0.609 -9.992 2.752 1 98.62 17 VAL B O 1
ATOM 820 N N . LEU B 1 18 ? -0.161 -8.039 3.555 1 98.25 18 LEU B N 1
ATOM 821 C CA . LEU B 1 18 ? -1.55 -8.492 3.531 1 98.25 18 LEU B CA 1
ATOM 822 C C . LEU B 1 18 ? -1.977 -8.859 2.115 1 98.25 18 LEU B C 1
ATOM 824 O O . LEU B 1 18 ? -2.672 -9.859 1.911 1 98.25 18 LEU B O 1
ATOM 828 N N . LEU B 1 19 ? -1.607 -8.109 1.121 1 98.5 19 LEU B N 1
ATOM 829 C CA . LEU B 1 19 ? -1.964 -8.398 -0.264 1 98.5 19 LEU B CA 1
ATOM 830 C C . LEU B 1 19 ? -1.383 -9.734 -0.709 1 98.5 19 LEU B C 1
ATOM 832 O O . LEU B 1 19 ? -2.076 -10.539 -1.332 1 98.5 19 LEU B O 1
ATOM 836 N N . LEU B 1 20 ? -0.17 -9.953 -0.369 1 98.5 20 LEU B N 1
ATOM 837 C CA . LEU B 1 20 ? 0.504 -11.188 -0.755 1 98.5 20 LEU B CA 1
ATOM 838 C C . LEU B 1 20 ? -0.113 -12.391 -0.045 1 98.5 20 LEU B C 1
ATOM 840 O O . LEU B 1 20 ? -0.229 -13.469 -0.629 1 98.5 20 LEU B O 1
ATOM 844 N N . ASP B 1 21 ? -0.539 -12.148 1.206 1 97.69 21 ASP B N 1
ATOM 845 C CA . ASP B 1 21 ? -1.254 -13.195 1.932 1 97.69 21 ASP B CA 1
ATOM 846 C C . ASP B 1 21 ? -2.561 -13.555 1.229 1 97.69 21 ASP B C 1
ATOM 848 O O . ASP B 1 21 ? -2.865 -14.734 1.04 1 97.69 21 ASP B O 1
ATOM 852 N N . ASN B 1 22 ? -3.275 -12.594 0.89 1 97 22 ASN B N 1
ATOM 853 C CA . ASN B 1 22 ? -4.539 -12.812 0.196 1 97 22 ASN B CA 1
ATOM 854 C C . ASN B 1 22 ? -4.336 -13.539 -1.128 1 97 22 ASN B C 1
ATOM 856 O O . ASN B 1 22 ? -5.082 -14.469 -1.45 1 97 22 ASN B O 1
ATOM 860 N N . LEU B 1 23 ? -3.352 -13.094 -1.848 1 97.75 23 LEU B N 1
ATOM 861 C CA . LEU B 1 23 ? -3.049 -13.734 -3.121 1 97.75 23 LEU B CA 1
ATOM 862 C C . LEU B 1 23 ? -2.723 -15.211 -2.922 1 97.75 23 LEU B C 1
ATOM 864 O O . LEU B 1 23 ? -3.217 -16.062 -3.66 1 97.75 23 LEU B O 1
ATOM 868 N N . SER B 1 24 ? -1.927 -15.484 -1.945 1 96.56 24 SER B N 1
ATOM 869 C CA . SER B 1 24 ? -1.506 -16.859 -1.664 1 96.56 24 SER B CA 1
ATOM 870 C C . SER B 1 24 ? -2.699 -17.75 -1.336 1 96.56 24 SER B C 1
ATOM 872 O O . SER B 1 24 ? -2.697 -18.938 -1.651 1 96.56 24 SER B O 1
ATOM 874 N N . ASP B 1 25 ? -3.709 -17.156 -0.75 1 95.62 25 ASP B N 1
ATOM 875 C CA . ASP B 1 25 ? -4.902 -17.891 -0.371 1 95.62 25 ASP B CA 1
ATOM 876 C C . ASP B 1 25 ? -5.672 -18.359 -1.604 1 95.62 25 ASP B C 1
ATOM 878 O O . ASP B 1 25 ? -6.434 -19.328 -1.537 1 95.62 25 ASP B O 1
ATOM 882 N N . TYR B 1 26 ? -5.469 -17.688 -2.689 1 96.19 26 TYR B N 1
ATOM 883 C CA . TYR B 1 26 ? -6.176 -18.031 -3.92 1 96.19 26 TYR B CA 1
ATOM 884 C C . TYR B 1 26 ? -5.441 -19.125 -4.684 1 96.19 26 TYR B C 1
ATOM 886 O O . TYR B 1 26 ? -6.016 -19.766 -5.566 1 96.19 26 TYR B O 1
ATOM 894 N N . ILE B 1 27 ? -4.223 -19.344 -4.375 1 95.56 27 ILE B N 1
ATOM 895 C CA . ILE B 1 27 ? -3.406 -20.297 -5.117 1 95.56 27 ILE B CA 1
ATOM 896 C C . ILE B 1 27 ? -3.471 -21.672 -4.445 1 95.56 27 ILE B C 1
ATOM 898 O O . ILE B 1 27 ? -3.076 -21.812 -3.287 1 95.56 27 ILE B O 1
ATOM 902 N N . LYS B 1 28 ? -3.92 -22.625 -5.18 1 94.94 28 LYS B N 1
ATOM 903 C CA . LYS B 1 28 ? -4.098 -23.984 -4.672 1 94.94 28 LYS B CA 1
ATOM 904 C C . LYS B 1 28 ? -3.203 -24.969 -5.414 1 94.94 28 LYS B C 1
ATOM 906 O O . LYS B 1 28 ? -2.828 -24.734 -6.566 1 94.94 28 LYS B O 1
ATOM 911 N N . PRO B 1 29 ? -2.873 -26.031 -4.766 1 93.5 29 PRO B N 1
ATOM 912 C CA . PRO B 1 29 ? -2.062 -27.047 -5.441 1 93.5 29 PRO B CA 1
ATOM 913 C C . PRO B 1 29 ? -2.701 -27.547 -6.734 1 93.5 29 PRO B C 1
ATOM 915 O O . PRO B 1 29 ? -3.924 -27.688 -6.805 1 93.5 29 PRO B O 1
ATOM 918 N N . GLY B 1 30 ? -1.893 -27.797 -7.77 1 92.06 30 GLY B N 1
ATOM 919 C CA . GLY B 1 30 ? -2.365 -28.359 -9.023 1 92.06 30 GLY B CA 1
ATOM 920 C C . GLY B 1 30 ? -2.75 -27.312 -10.039 1 92.06 30 GLY B C 1
ATOM 921 O O . GLY B 1 30 ? -3.074 -27.625 -11.188 1 92.06 30 GLY B O 1
ATOM 922 N N . MET B 1 31 ? -2.75 -26.172 -9.586 1 95.19 31 MET B N 1
ATOM 923 C CA . MET B 1 31 ? -3.078 -25.094 -10.523 1 95.19 31 MET B CA 1
ATOM 924 C C . MET B 1 31 ? -1.963 -24.891 -11.539 1 95.19 31 MET B C 1
ATOM 926 O O . MET B 1 31 ? -0.793 -25.141 -11.242 1 95.19 31 MET B O 1
ATOM 930 N N . SER B 1 32 ? -2.404 -24.562 -12.75 1 94 32 SER B N 1
ATOM 931 C CA . SER B 1 32 ? -1.42 -24.25 -13.781 1 94 32 SER B CA 1
ATOM 932 C C . SER B 1 32 ? -0.858 -22.844 -13.602 1 94 32 SER B C 1
ATOM 934 O O . SER B 1 32 ? -1.48 -22 -12.953 1 94 32 SER B O 1
ATOM 936 N N . VAL B 1 33 ? 0.271 -22.625 -14.164 1 95.62 33 VAL B N 1
ATOM 937 C CA . VAL B 1 33 ? 0.875 -21.297 -14.148 1 95.62 33 VAL B CA 1
ATOM 938 C C . VAL B 1 33 ? -0.073 -20.281 -14.797 1 95.62 33 VAL B C 1
ATOM 940 O O . VAL B 1 33 ? -0.208 -19.156 -14.32 1 95.62 33 VAL B O 1
ATOM 943 N N . GLU B 1 34 ? -0.676 -20.734 -15.859 1 95.44 34 GLU B N 1
ATOM 944 C CA . GLU B 1 34 ? -1.612 -19.875 -16.562 1 95.44 34 GLU B CA 1
ATOM 945 C C . GLU B 1 34 ? -2.775 -19.469 -15.664 1 95.44 34 GLU B C 1
ATOM 947 O O . GLU B 1 34 ? -3.213 -18.312 -15.688 1 95.44 34 GLU B O 1
ATOM 952 N N . ALA B 1 35 ? -3.275 -20.391 -14.945 1 95.94 35 ALA B N 1
ATOM 953 C CA . ALA B 1 35 ? -4.371 -20.109 -14.023 1 95.94 35 ALA B CA 1
ATOM 954 C C . ALA B 1 35 ? -3.943 -19.109 -12.953 1 95.94 35 ALA B C 1
ATOM 956 O O . ALA B 1 35 ? -4.699 -18.203 -12.609 1 95.94 35 ALA B O 1
ATOM 957 N N . ILE B 1 36 ? -2.791 -19.25 -12.469 1 97.12 36 ILE B N 1
ATOM 958 C CA . ILE B 1 36 ? -2.26 -18.391 -11.414 1 97.12 36 ILE B CA 1
ATOM 959 C C . ILE B 1 36 ? -2.045 -16.984 -11.969 1 97.12 36 ILE B C 1
ATOM 961 O O . ILE B 1 36 ? -2.408 -15.992 -11.328 1 97.12 36 ILE B O 1
ATOM 965 N N . GLN B 1 37 ? -1.509 -16.875 -13.148 1 96.5 37 GLN B N 1
ATOM 966 C CA . GLN B 1 37 ? -1.338 -15.578 -13.789 1 96.5 37 GLN B CA 1
ATOM 967 C C . GLN B 1 37 ? -2.684 -14.891 -14.008 1 96.5 37 GLN B C 1
ATOM 969 O O . GLN B 1 37 ? -2.781 -13.664 -13.922 1 96.5 37 GLN B O 1
ATOM 974 N N . GLY B 1 38 ? -3.67 -15.688 -14.312 1 96.94 38 GLY B N 1
ATOM 975 C CA . GLY B 1 38 ? -5.012 -15.148 -14.445 1 96.94 38 GLY B CA 1
ATOM 976 C C . GLY B 1 38 ? -5.547 -14.547 -13.156 1 96.94 38 GLY B C 1
ATOM 977 O O . GLY B 1 38 ? -6.199 -13.5 -13.18 1 96.94 38 GLY B O 1
ATOM 978 N N . ILE B 1 39 ? -5.281 -15.211 -12.055 1 97.81 39 ILE B N 1
ATOM 979 C CA . ILE B 1 39 ? -5.695 -14.711 -10.75 1 97.81 39 ILE B CA 1
ATOM 980 C C . ILE B 1 39 ? -5 -13.383 -10.461 1 97.81 39 ILE B C 1
ATOM 982 O O . ILE B 1 39 ? -5.645 -12.414 -10.047 1 97.81 39 ILE B O 1
ATOM 986 N N . ILE B 1 40 ? -3.707 -13.289 -10.688 1 98.12 40 ILE B N 1
ATOM 987 C CA . ILE B 1 40 ? -2.939 -12.07 -10.461 1 98.12 40 ILE B CA 1
ATOM 988 C C . ILE B 1 40 ? -3.482 -10.953 -11.344 1 98.12 40 ILE B C 1
ATOM 990 O O . ILE B 1 40 ? -3.693 -9.828 -10.875 1 98.12 40 ILE B O 1
ATOM 994 N N . ALA B 1 41 ? -3.75 -11.305 -12.594 1 98 41 ALA B N 1
ATOM 995 C CA . ALA B 1 41 ? -4.277 -10.328 -13.539 1 98 41 ALA B CA 1
ATOM 996 C C . ALA B 1 41 ? -5.645 -9.812 -13.102 1 98 41 ALA B C 1
ATOM 998 O O . ALA B 1 41 ? -5.945 -8.625 -13.227 1 98 41 ALA B O 1
ATOM 999 N N . SER B 1 42 ? -6.453 -10.734 -12.641 1 98.06 42 SER B N 1
ATOM 1000 C CA . SER B 1 42 ? -7.785 -10.359 -12.172 1 98.06 42 SER B CA 1
ATOM 1001 C C . SER B 1 42 ? -7.707 -9.438 -10.961 1 98.06 42 SER B C 1
ATOM 1003 O O . SER B 1 42 ? -8.422 -8.43 -10.891 1 98.06 42 SER B O 1
ATOM 1005 N N . MET B 1 43 ? -6.84 -9.766 -10.055 1 97.75 43 MET B N 1
ATOM 1006 C CA . MET B 1 43 ? -6.648 -8.922 -8.883 1 97.75 43 MET B CA 1
ATOM 1007 C C . MET B 1 43 ? -6.109 -7.551 -9.281 1 97.75 43 MET B C 1
ATOM 1009 O O . MET B 1 43 ? -6.586 -6.527 -8.789 1 97.75 43 MET B O 1
ATOM 1013 N N . LYS B 1 44 ? -5.18 -7.543 -10.172 1 98.5 44 LYS B N 1
ATOM 1014 C CA . LYS B 1 44 ? -4.641 -6.293 -10.695 1 98.5 44 LYS B CA 1
ATOM 1015 C C . LYS B 1 44 ? -5.734 -5.441 -11.336 1 98.5 44 LYS B C 1
ATOM 1017 O O . LYS B 1 44 ? -5.832 -4.242 -11.07 1 98.5 44 LYS B O 1
ATOM 1022 N N . SER B 1 45 ? -6.551 -6.086 -12.102 1 98.56 45 SER B N 1
ATOM 1023 C CA . SER B 1 45 ? -7.633 -5.391 -12.789 1 98.56 45 SER B CA 1
ATOM 1024 C C . SER B 1 45 ? -8.602 -4.75 -11.797 1 98.56 45 SER B C 1
ATOM 1026 O O . SER B 1 45 ? -9.07 -3.635 -12.023 1 98.56 45 SER B O 1
ATOM 1028 N N . ASP B 1 46 ? -8.867 -5.43 -10.75 1 98.38 46 ASP B N 1
ATOM 1029 C CA . ASP B 1 46 ? -9.742 -4.895 -9.711 1 98.38 46 ASP B CA 1
ATOM 1030 C C . ASP B 1 46 ? -9.18 -3.6 -9.133 1 98.38 46 ASP B C 1
ATOM 1032 O O . ASP B 1 46 ? -9.906 -2.623 -8.953 1 98.38 46 ASP B O 1
ATOM 1036 N N . TYR B 1 47 ? -7.953 -3.613 -8.867 1 98.62 47 TYR B N 1
ATOM 1037 C CA . TYR B 1 47 ? -7.336 -2.42 -8.305 1 98.62 47 TYR B CA 1
ATOM 1038 C C . TYR B 1 47 ? -7.246 -1.307 -9.336 1 98.62 47 TYR B C 1
ATOM 1040 O O . TYR B 1 47 ? -7.406 -0.129 -9.008 1 98.62 47 TYR B O 1
ATOM 1048 N N . GLU B 1 48 ? -6.992 -1.615 -10.57 1 98.75 48 GLU B N 1
ATOM 1049 C CA . GLU B 1 48 ? -6.977 -0.615 -11.633 1 98.75 48 GLU B CA 1
ATOM 1050 C C . GLU B 1 48 ? -8.344 0.038 -11.797 1 98.75 48 GLU B C 1
ATOM 1052 O O . GLU B 1 48 ? -8.445 1.253 -11.984 1 98.75 48 GLU B O 1
ATOM 1057 N N . ASP B 1 49 ? -9.344 -0.748 -11.695 1 98.69 49 ASP B N 1
ATOM 1058 C CA . ASP B 1 49 ? -10.703 -0.228 -11.773 1 98.69 49 ASP B CA 1
ATOM 1059 C C . ASP B 1 49 ? -10.992 0.729 -10.625 1 98.69 49 ASP B C 1
ATOM 1061 O O . ASP B 1 49 ? -11.648 1.758 -10.812 1 98.69 49 ASP B O 1
ATOM 1065 N N . ARG B 1 50 ? -10.547 0.4 -9.484 1 98.31 50 ARG B N 1
ATOM 1066 C CA . ARG B 1 50 ? -10.734 1.272 -8.328 1 98.31 50 ARG B CA 1
ATOM 1067 C C . ARG B 1 50 ? -9.992 2.592 -8.516 1 98.31 50 ARG B C 1
ATOM 1069 O O . ARG B 1 50 ? -10.516 3.656 -8.18 1 98.31 50 ARG B O 1
ATOM 1076 N N . VAL B 1 51 ? -8.766 2.457 -9.062 1 98.5 51 VAL B N 1
ATOM 1077 C CA . VAL B 1 51 ? -7.996 3.664 -9.352 1 98.5 51 VAL B CA 1
ATOM 1078 C C . VAL B 1 51 ? -8.797 4.574 -10.281 1 98.5 51 VAL B C 1
ATOM 1080 O O . VAL B 1 51 ? -8.953 5.77 -10.008 1 98.5 51 VAL B O 1
ATOM 1083 N N . ASP B 1 52 ? -9.352 4.039 -11.266 1 98.56 52 ASP B N 1
ATOM 1084 C CA . ASP B 1 52 ? -10.133 4.805 -12.227 1 98.56 52 ASP B CA 1
ATOM 1085 C C . ASP B 1 52 ? -11.352 5.441 -11.562 1 98.56 52 ASP B C 1
ATOM 1087 O O . ASP B 1 52 ? -11.648 6.617 -11.781 1 98.56 52 ASP B O 1
ATOM 1091 N N . ASP B 1 53 ? -11.977 4.652 -10.734 1 98.06 53 ASP B N 1
ATOM 1092 C CA . ASP B 1 53 ? -13.148 5.152 -10.023 1 98.06 53 ASP B CA 1
ATOM 1093 C C . ASP B 1 53 ? -12.797 6.348 -9.148 1 98.06 53 ASP B C 1
ATOM 1095 O O . ASP B 1 53 ? -13.516 7.344 -9.125 1 98.06 53 ASP B O 1
ATOM 1099 N N . TYR B 1 54 ? -11.734 6.246 -8.492 1 98 54 TYR B N 1
ATOM 1100 C CA . TYR B 1 54 ? -11.352 7.332 -7.598 1 98 54 TYR B CA 1
ATOM 1101 C C . TYR B 1 54 ? -10.914 8.562 -8.391 1 98 54 TYR B C 1
ATOM 1103 O O . TYR B 1 54 ? -11.125 9.695 -7.957 1 98 54 TYR B O 1
ATOM 1111 N N . ILE B 1 55 ? -10.273 8.336 -9.477 1 97.94 55 ILE B N 1
ATOM 1112 C CA . ILE B 1 55 ? -9.867 9.453 -10.32 1 97.94 55 ILE B CA 1
ATOM 1113 C C . ILE B 1 55 ? -11.102 10.219 -10.797 1 97.94 55 ILE B C 1
ATOM 1115 O O . ILE B 1 55 ? -11.125 11.453 -10.789 1 97.94 55 ILE B O 1
ATOM 1119 N N . ILE B 1 56 ? -12.102 9.445 -11.188 1 98 56 ILE B N 1
ATOM 1120 C CA . ILE B 1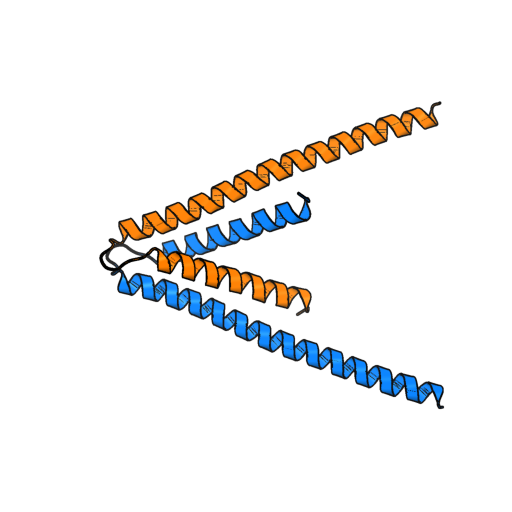 56 ? -13.336 10.055 -11.664 1 98 56 ILE B CA 1
ATOM 1121 C C . ILE B 1 56 ? -14 10.836 -10.531 1 98 56 ILE B C 1
ATOM 1123 O O . ILE B 1 56 ? -14.422 11.977 -10.727 1 98 56 ILE B O 1
ATOM 1127 N N . LYS B 1 57 ? -14.062 10.289 -9.359 1 96.88 57 LYS B N 1
ATOM 1128 C CA . LYS B 1 57 ? -14.648 10.969 -8.203 1 96.88 57 LYS B CA 1
ATOM 1129 C C . LYS B 1 57 ? -13.867 12.227 -7.852 1 96.88 57 LYS B C 1
ATOM 1131 O O . LYS B 1 57 ? -14.461 13.258 -7.52 1 96.88 57 LYS B O 1
ATOM 1136 N N . ASN B 1 58 ? -12.609 12.141 -7.918 1 94 58 ASN B N 1
ATOM 1137 C CA . ASN B 1 58 ? -11.75 13.289 -7.656 1 94 58 ASN B CA 1
ATOM 1138 C C . ASN B 1 58 ? -12.016 14.43 -8.641 1 94 58 ASN B C 1
ATOM 1140 O O . ASN B 1 58 ? -12.031 15.594 -8.25 1 94 58 ASN B O 1
ATOM 1144 N N . ALA B 1 59 ? -12.102 14.086 -9.883 1 95.69 59 ALA B N 1
ATOM 1145 C CA . ALA B 1 59 ? -12.367 15.078 -10.914 1 95.69 59 ALA B CA 1
ATOM 1146 C C . ALA B 1 59 ? -13.719 15.758 -10.68 1 95.69 59 ALA B C 1
ATOM 1148 O O . ALA B 1 59 ? -13.852 16.969 -10.875 1 95.69 59 ALA B O 1
ATOM 1149 N N . GLU B 1 60 ? -14.68 14.93 -10.258 1 95.25 60 GLU B N 1
ATOM 1150 C CA . GLU B 1 60 ? -15.992 15.469 -9.938 1 95.25 60 GLU B CA 1
ATOM 1151 C C . GLU B 1 60 ? -15.93 16.422 -8.742 1 95.25 60 GLU B C 1
ATOM 1153 O O . GLU B 1 60 ? -16.547 17.5 -8.766 1 95.25 60 GLU B O 1
ATOM 1158 N N . LEU B 1 61 ? -15.25 16.062 -7.805 1 94.5 61 LEU B N 1
ATOM 1159 C CA . LEU B 1 61 ? -15.078 16.906 -6.621 1 94.5 61 LEU B CA 1
ATOM 1160 C C . LEU B 1 61 ? -14.336 18.188 -6.965 1 94.5 61 LEU B C 1
ATOM 1162 O O . LEU B 1 61 ? -14.68 19.266 -6.473 1 94.5 61 LEU B O 1
ATOM 1166 N N . SER B 1 62 ? -13.297 18.094 -7.691 1 93.94 62 SER B N 1
ATOM 1167 C CA . SER B 1 62 ? -12.531 19.25 -8.156 1 93.94 62 SER B CA 1
ATOM 1168 C C . SER B 1 62 ? -13.414 20.234 -8.906 1 93.94 62 SER B C 1
ATOM 1170 O O . SER B 1 62 ? -13.305 21.453 -8.703 1 93.94 62 SER B O 1
ATOM 1172 N N . LYS B 1 63 ? -14.312 19.719 -9.727 1 94.75 63 LYS B N 1
ATOM 1173 C CA . LYS B 1 63 ? -15.258 20.547 -10.477 1 94.75 63 LYS B CA 1
ATOM 1174 C C . LYS B 1 63 ? -16.234 21.25 -9.531 1 94.75 63 LYS B C 1
ATOM 1176 O O . LYS B 1 63 ? -16.516 22.438 -9.703 1 94.75 63 LYS B O 1
ATOM 1181 N N . GLU B 1 64 ? -16.703 20.516 -8.609 1 93.75 64 GLU B N 1
ATOM 1182 C CA . GLU B 1 64 ? -17.625 21.078 -7.625 1 93.75 64 GLU B CA 1
ATOM 1183 C C . GLU B 1 64 ? -16.969 22.25 -6.883 1 93.75 64 GLU B C 1
ATOM 1185 O O . GLU B 1 64 ? -17.609 23.281 -6.672 1 93.75 64 GLU B O 1
ATOM 1190 N N . ARG B 1 65 ? -15.727 22.094 -6.512 1 93.88 65 ARG B N 1
ATOM 1191 C CA . ARG B 1 65 ? -15 23.125 -5.777 1 93.88 65 ARG B CA 1
ATOM 1192 C C . ARG B 1 65 ? -14.805 24.359 -6.633 1 93.88 65 ARG B C 1
ATOM 1194 O O . ARG B 1 65 ? -14.953 25.484 -6.145 1 93.88 65 ARG B O 1
ATOM 1201 N N . ARG B 1 66 ? -14.5 24.141 -7.871 1 95 66 ARG B N 1
ATOM 1202 C CA . ARG B 1 66 ? -14.328 25.25 -8.797 1 95 66 ARG B CA 1
ATOM 1203 C C . ARG B 1 66 ? -15.641 26.016 -8.984 1 95 66 ARG B C 1
ATOM 1205 O O . ARG B 1 66 ? -15.648 27.25 -8.984 1 95 66 ARG B O 1
ATOM 1212 N N . ASP B 1 67 ? -16.75 25.25 -9.086 1 94.31 67 ASP B N 1
ATOM 1213 C CA . ASP B 1 67 ? -18.062 25.859 -9.273 1 94.31 67 ASP B CA 1
ATOM 1214 C C . ASP B 1 67 ? -18.469 26.672 -8.047 1 94.31 67 ASP B C 1
ATOM 1216 O O . ASP B 1 67 ? -19.031 27.766 -8.18 1 94.31 67 ASP B O 1
ATOM 1220 N N . ILE B 1 68 ? -18.219 26.156 -6.93 1 93.44 68 ILE B N 1
ATOM 1221 C CA . ILE B 1 68 ? -18.531 26.859 -5.688 1 93.44 68 ILE B CA 1
ATOM 1222 C C . ILE B 1 68 ? -17.672 28.125 -5.574 1 93.44 68 ILE B C 1
ATOM 1224 O O . ILE B 1 68 ? -18.172 29.188 -5.188 1 93.44 68 ILE B O 1
ATOM 1228 N N . SER B 1 69 ? -16.344 27.938 -5.953 1 92.94 69 SER B N 1
ATOM 1229 C CA . SER B 1 69 ? -15.422 29.078 -5.922 1 92.94 69 SER B CA 1
ATOM 1230 C C . SER B 1 69 ? -15.898 30.188 -6.852 1 92.94 69 SER B C 1
ATOM 1232 O O . SER B 1 69 ? -15.836 31.375 -6.5 1 92.94 69 SER B O 1
ATOM 1234 N N . LYS B 1 70 ? -16.469 29.906 -8.094 1 93.69 70 LYS B N 1
ATOM 1235 C CA . LYS B 1 70 ? -17 30.859 -9.055 1 93.69 70 LYS B CA 1
ATOM 1236 C C . LYS B 1 70 ? -18.234 31.562 -8.508 1 93.69 70 LYS B C 1
ATOM 1238 O O . LYS B 1 70 ? -18.391 32.781 -8.672 1 93.69 70 LYS B O 1
ATOM 1243 N N . LYS B 1 71 ? -19.062 30.781 -7.891 1 92 71 LYS B N 1
ATOM 1244 C CA . LYS B 1 71 ? -20.297 31.328 -7.344 1 92 71 LYS B CA 1
ATOM 1245 C C . LYS B 1 71 ? -20.016 32.312 -6.219 1 92 71 LYS B C 1
ATOM 1247 O O . LYS B 1 71 ? -20.641 33.375 -6.133 1 92 71 LYS B O 1
ATOM 1252 N N . LEU B 1 72 ? -19.031 32.031 -5.355 1 89.94 72 LEU B N 1
ATOM 1253 C CA . LEU B 1 72 ? -18.656 32.875 -4.25 1 89.94 72 LEU B CA 1
ATOM 1254 C C . LEU B 1 72 ? -18.016 34.156 -4.766 1 89.94 72 LEU B C 1
ATOM 1256 O O . LEU B 1 72 ? -18.266 35.25 -4.227 1 89.94 72 LEU B O 1
ATOM 1260 N N . LYS B 1 73 ? -17.219 34.125 -5.859 1 90.25 73 LYS B N 1
ATOM 1261 C CA . LYS B 1 73 ? -16.594 35.281 -6.473 1 90.25 73 LYS B CA 1
ATOM 1262 C C . LYS B 1 73 ? -17.641 36.219 -7.09 1 90.25 73 LYS B C 1
ATOM 1264 O O . LYS B 1 73 ? -17.547 37.438 -6.953 1 90.25 73 LYS B O 1
ATOM 1269 N N . VAL B 1 74 ? -18.688 35.656 -7.727 1 87.75 74 VAL B N 1
ATOM 1270 C CA . VAL B 1 74 ? -19.75 36.438 -8.359 1 87.75 74 VAL B CA 1
ATOM 1271 C C . VAL B 1 74 ? -20.578 37.156 -7.293 1 87.75 74 VAL B C 1
ATOM 1273 O O . VAL B 1 74 ? -20.938 38.312 -7.469 1 87.75 74 VAL B O 1
ATOM 1276 N N . MET B 1 75 ? -20.734 36.531 -6.145 1 85.25 75 MET B N 1
ATOM 1277 C CA . MET B 1 75 ? -21.5 37.094 -5.055 1 85.25 75 MET B CA 1
ATOM 1278 C C . MET B 1 75 ? -20.719 38.219 -4.371 1 85.25 75 MET B C 1
ATOM 1280 O O . MET B 1 75 ? -21.297 39.25 -3.99 1 85.25 75 MET B O 1
ATOM 1284 N N . GLY B 1 76 ? -19.453 37.938 -4.188 1 81.31 76 GLY B N 1
ATOM 1285 C CA . GLY B 1 76 ? -18.609 38.938 -3.568 1 81.31 76 GLY B CA 1
ATOM 1286 C C . GLY B 1 76 ? -18.469 40.188 -4.422 1 81.31 76 GLY B C 1
ATOM 1287 O O . GLY B 1 76 ? -18.422 41.312 -3.896 1 81.31 76 GLY B O 1
ATOM 1288 N N . GLU B 1 77 ? -18.406 40.094 -5.672 1 79.88 77 GLU B N 1
ATOM 1289 C CA . GLU B 1 77 ? -18.328 41.219 -6.582 1 79.88 77 GLU B CA 1
ATOM 1290 C C . GLU B 1 77 ? -19.656 41.969 -6.645 1 79.88 77 GLU B C 1
ATOM 1292 O O . GLU B 1 77 ? -19.672 43.188 -6.809 1 79.88 77 GLU B O 1
ATOM 1297 N N . ALA B 1 78 ? -20.703 41.406 -6.484 1 75.06 78 ALA B N 1
ATOM 1298 C CA . ALA B 1 78 ? -22.016 42.031 -6.473 1 75.06 78 ALA B CA 1
ATOM 1299 C C . ALA B 1 78 ? -22.203 42.875 -5.203 1 75.06 78 ALA B C 1
ATOM 1301 O O . ALA B 1 78 ? -22.859 43.906 -5.227 1 75.06 78 ALA B O 1
ATOM 1302 N N . LYS B 1 79 ? -21.75 42.469 -4.18 1 75.12 79 LYS B N 1
ATOM 1303 C CA . LYS B 1 79 ? -21.906 43.156 -2.904 1 75.12 79 LYS B CA 1
ATOM 1304 C C . LYS B 1 79 ? -21.094 44.469 -2.863 1 75.12 79 LYS B C 1
ATOM 1306 O O . LYS B 1 79 ? -21.5 45.438 -2.248 1 75.12 79 LYS B O 1
ATOM 1311 N N . VAL B 1 80 ? -20 44.531 -3.539 1 77.31 80 VAL B N 1
ATOM 1312 C CA . VAL B 1 80 ? -19.172 45.75 -3.518 1 77.31 80 VAL B CA 1
ATOM 1313 C C . VAL B 1 80 ? -19.766 46.781 -4.465 1 77.31 80 VAL B C 1
ATOM 1315 O O . VAL B 1 80 ? -19.547 47.969 -4.289 1 77.31 80 VAL B O 1
ATOM 1318 N N . GLU B 1 81 ? -20.297 46.219 -5.457 1 69.19 81 GLU B N 1
ATOM 1319 C CA . GLU B 1 81 ? -20.859 47.188 -6.398 1 69.19 81 GLU B CA 1
ATOM 1320 C C . GLU B 1 81 ? -22.219 47.688 -5.93 1 69.19 81 GLU B C 1
ATOM 1322 O O . GLU B 1 81 ? -22.703 48.75 -6.387 1 69.19 81 GLU B O 1
ATOM 1327 N N . GLY B 1 82 ? -22.828 46.969 -5.043 1 54.69 82 GLY B N 1
ATOM 1328 C CA . GLY B 1 82 ? -24.062 47.5 -4.52 1 54.69 82 GLY B CA 1
ATOM 1329 C C . GLY B 1 82 ? -23.891 48.219 -3.191 1 54.69 82 GLY B C 1
ATOM 1330 O O . GLY B 1 82 ? -24.422 49.312 -2.992 1 54.69 82 GLY B O 1
#

pLDDT: mean 93.56, std 7.41, range [54.69, 98.75]

InterPro domains:
  IPR007458 Protein of unknown function DUF496 [NF003844] (7-79)
  IPR007458 Protein of unknown function DUF496 [PF04363] (6-74)
  IPR007458 Protein of unknown function DUF496 [PTHR39591] (7-80)

Nearest PDB structures (foldseek):
  5lbm-assembly1_D  TM=4.516E-01  e=9.654E+00  Escherichia coli O157:H7
  5lbm-assembly1_D  TM=4.514E-01  e=9.654E+00  Escherichia coli O157:H7

Secondary structure (DSSP, 8-state):
--HHHHHHHHHHHHHHHHHHHHHHHH--TT--HHHHHHHHHHHHHHHHHHHHHHHHHHHHHHHHHHHHHHHHHHHHHHHHH-/--HHHHHHHHHHHHHHHHHHHHHHHH--TT--HHHHHHHHHHHHHHHHHHHHHHHHHHHHHHHHHHHHHHHHHHHHHHHHH-